Protein AF-A0A7Y3A3N5-F1 (afdb_monomer_lite)

Radius of gyration: 15.1 Å; chains: 1; bounding box: 30×24×40 Å

pLDDT: mean 90.34, std 4.72, range [80.56, 97.44]

Secondary structure (DSSP, 8-state):
--HHHHT--PPTT-SSPPPGGGS-GGG-HHHHHHHHHHTSHHHHGGGG----

Structure (mmCIF, N/CA/C/O backbone):
data_AF-A0A7Y3A3N5-F1
#
_entry.id   AF-A0A7Y3A3N5-F1
#
loop_
_atom_site.group_PDB
_atom_site.id
_atom_site.type_symbol
_atom_site.label_atom_id
_atom_site.label_alt_id
_atom_site.label_comp_id
_atom_site.label_asym_id
_atom_site.label_entity_id
_atom_site.label_seq_id
_atom_site.pdbx_PDB_ins_code
_atom_site.Cartn_x
_atom_site.Cartn_y
_atom_site.Cartn_z
_atom_site.occupancy
_atom_site.B_iso_or_equiv
_atom_site.auth_seq_id
_atom_site.auth_comp_id
_atom_site.auth_asym_id
_atom_site.auth_atom_id
_atom_site.pdbx_PDB_model_num
ATOM 1 N N . MET A 1 1 ? 16.480 17.855 -4.368 1.00 80.56 1 MET A N 1
ATOM 2 C CA . MET A 1 1 ? 15.528 16.724 -4.437 1.00 80.56 1 MET A CA 1
ATOM 3 C C . MET A 1 1 ? 15.422 16.281 -5.884 1.00 80.56 1 MET A C 1
ATOM 5 O O . MET A 1 1 ? 15.345 17.152 -6.739 1.00 80.56 1 MET A O 1
ATOM 9 N N . ASN A 1 2 ? 15.462 14.977 -6.163 1.00 87.75 2 ASN A N 1
ATOM 10 C CA . ASN A 1 2 ? 15.256 14.445 -7.511 1.00 87.75 2 ASN A CA 1
ATOM 11 C C . ASN A 1 2 ? 13.898 13.726 -7.559 1.00 87.75 2 ASN A C 1
ATOM 13 O O . ASN A 1 2 ? 13.733 12.679 -6.933 1.00 87.75 2 ASN A O 1
ATOM 17 N N . TRP A 1 3 ? 12.928 14.304 -8.272 1.00 86.81 3 TRP A N 1
ATOM 18 C CA . TRP A 1 3 ? 11.551 13.803 -8.349 1.00 86.81 3 TRP A CA 1
ATOM 19 C C . TRP A 1 3 ? 11.448 12.382 -8.904 1.00 86.81 3 TRP A C 1
ATOM 21 O O . TRP A 1 3 ? 10.616 11.607 -8.439 1.00 86.81 3 TRP A O 1
ATOM 31 N N . GLU A 1 4 ? 12.334 12.001 -9.822 1.00 84.69 4 GLU A N 1
ATOM 32 C CA . GLU A 1 4 ? 12.355 10.657 -10.409 1.00 84.69 4 GLU A CA 1
ATOM 33 C C . GLU A 1 4 ? 12.695 9.575 -9.376 1.00 84.69 4 GLU A C 1
ATOM 35 O O . GLU A 1 4 ? 12.248 8.435 -9.483 1.00 84.69 4 GLU A O 1
ATOM 40 N N . GLN A 1 5 ? 13.486 9.929 -8.361 1.00 85.50 5 GLN A N 1
ATOM 41 C CA . GLN A 1 5 ? 13.818 9.030 -7.256 1.00 85.50 5 GLN A CA 1
ATOM 42 C C . GLN A 1 5 ? 12.722 9.014 -6.186 1.00 85.50 5 GLN A C 1
ATOM 44 O O . GLN A 1 5 ? 12.509 7.984 -5.550 1.00 85.50 5 GLN A O 1
ATOM 49 N N . LEU A 1 6 ? 12.028 10.140 -5.996 1.00 88.38 6 LEU A N 1
ATOM 50 C CA . LEU A 1 6 ? 10.939 10.272 -5.025 1.00 88.38 6 LEU A CA 1
ATOM 51 C C . LEU A 1 6 ? 9.671 9.536 -5.474 1.00 88.38 6 LEU A C 1
ATOM 53 O O . LEU A 1 6 ? 8.997 8.930 -4.649 1.00 88.38 6 LEU A O 1
ATOM 57 N N . LEU A 1 7 ? 9.383 9.517 -6.777 1.00 87.88 7 LEU A N 1
ATOM 58 C CA . LEU A 1 7 ? 8.259 8.786 -7.374 1.00 87.88 7 LEU A CA 1
ATOM 59 C C . LEU A 1 7 ? 8.645 7.346 -7.755 1.00 87.88 7 LEU A C 1
ATOM 61 O O . LEU A 1 7 ? 8.254 6.825 -8.801 1.00 87.88 7 LEU A O 1
ATOM 65 N N . SER A 1 8 ? 9.446 6.700 -6.907 1.00 88.75 8 SER A N 1
ATOM 66 C CA . SER A 1 8 ? 9.865 5.316 -7.108 1.00 88.75 8 SER A CA 1
ATOM 67 C C . SER A 1 8 ? 8.688 4.356 -6.940 1.00 88.75 8 SER A C 1
ATOM 69 O O . SER A 1 8 ? 7.961 4.397 -5.954 1.00 88.75 8 SER A O 1
ATOM 71 N N . LEU A 1 9 ? 8.561 3.427 -7.886 1.00 89.19 9 LEU A N 1
ATOM 72 C CA . LEU A 1 9 ? 7.559 2.358 -7.878 1.00 89.19 9 LEU A CA 1
ATOM 73 C C . LEU A 1 9 ? 8.063 1.067 -7.214 1.00 89.19 9 LEU A C 1
ATOM 75 O O . LEU A 1 9 ? 7.403 0.029 -7.292 1.00 89.19 9 LEU A O 1
ATOM 79 N N . LYS A 1 10 ? 9.260 1.096 -6.617 1.00 90.56 10 LYS A N 1
ATOM 80 C CA . LYS A 1 10 ? 9.882 -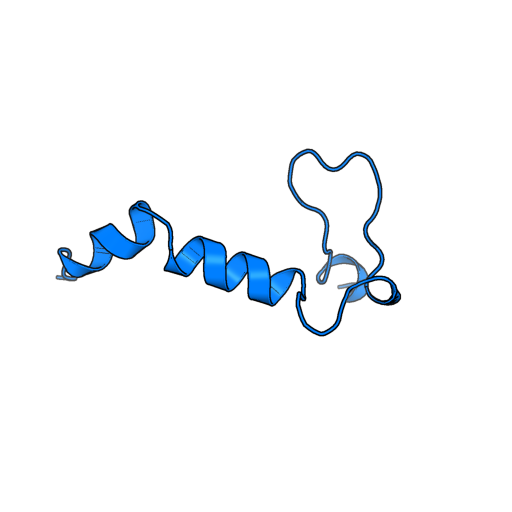0.076 -5.999 1.00 90.56 10 LYS A CA 1
ATOM 81 C C . LYS A 1 10 ? 9.078 -0.523 -4.779 1.00 90.56 10 LYS A C 1
ATOM 83 O O . LYS A 1 10 ? 8.858 0.260 -3.859 1.00 90.56 10 LYS A O 1
ATOM 88 N N . ARG A 1 11 ? 8.729 -1.806 -4.730 1.00 89.25 11 ARG A N 1
ATOM 89 C CA . ARG A 1 11 ? 8.129 -2.449 -3.558 1.00 89.25 11 ARG A CA 1
ATOM 90 C C . ARG A 1 11 ? 9.171 -3.258 -2.788 1.00 89.25 11 ARG A C 1
ATOM 92 O O . ARG A 1 11 ? 10.224 -3.624 -3.314 1.00 89.25 11 ARG A O 1
ATOM 99 N N . PHE A 1 12 ? 8.893 -3.516 -1.512 1.00 89.62 12 PHE A N 1
ATOM 100 C CA . PHE A 1 12 ? 9.753 -4.368 -0.693 1.00 89.62 12 PHE A CA 1
ATOM 101 C C . PHE A 1 12 ? 9.831 -5.777 -1.303 1.00 89.62 12 PHE A C 1
ATOM 103 O O . PHE A 1 12 ? 8.804 -6.356 -1.649 1.00 89.62 12 PHE A O 1
ATOM 110 N N . GLY A 1 13 ? 11.048 -6.306 -1.456 1.00 90.88 13 GLY A N 1
ATOM 111 C CA . GLY A 1 13 ? 11.301 -7.595 -2.110 1.00 90.88 13 GLY A CA 1
ATOM 112 C C . GLY A 1 13 ? 11.534 -7.532 -3.625 1.00 90.88 13 GLY A C 1
ATOM 113 O O . GLY A 1 13 ? 11.876 -8.553 -4.213 1.00 90.88 13 GLY A O 1
ATOM 114 N N . ASP A 1 14 ? 11.412 -6.362 -4.264 1.00 89.94 14 ASP A N 1
ATOM 115 C CA . ASP A 1 14 ? 11.730 -6.226 -5.689 1.00 89.94 14 ASP A CA 1
ATOM 116 C C . ASP A 1 14 ? 13.236 -6.386 -5.954 1.00 89.94 14 ASP A C 1
ATOM 118 O O . ASP A 1 14 ? 14.065 -5.653 -5.402 1.00 89.94 14 ASP A O 1
ATOM 122 N N . THR A 1 15 ? 13.577 -7.295 -6.870 1.00 89.38 15 THR A N 1
ATOM 123 C CA . THR A 1 15 ? 14.942 -7.518 -7.375 1.00 89.38 15 THR A CA 1
ATOM 124 C C . THR A 1 15 ? 15.285 -6.641 -8.583 1.00 89.38 15 THR A C 1
ATOM 126 O O . THR A 1 15 ? 16.461 -6.407 -8.857 1.00 89.38 15 THR A O 1
ATOM 129 N N . HIS A 1 16 ? 14.276 -6.114 -9.286 1.00 87.44 16 HIS A N 1
ATOM 130 C CA . HIS A 1 16 ? 14.430 -5.304 -10.497 1.00 87.44 16 HIS A CA 1
ATOM 131 C C . HIS A 1 16 ? 13.713 -3.953 -10.380 1.00 87.44 16 HIS A C 1
ATOM 133 O O . HIS A 1 16 ? 12.733 -3.803 -9.648 1.00 87.44 16 HIS A O 1
ATOM 139 N N . LYS A 1 17 ? 14.213 -2.944 -11.105 1.00 85.00 17 LYS A N 1
ATOM 140 C CA . LYS A 1 17 ? 13.630 -1.597 -11.119 1.00 85.00 17 LYS A CA 1
ATOM 141 C C . LYS A 1 17 ? 12.360 -1.594 -11.971 1.00 85.00 17 LYS A C 1
ATOM 143 O O . LYS A 1 17 ? 12.411 -1.965 -13.136 1.00 85.00 17 LYS A O 1
ATOM 148 N N . ARG A 1 18 ? 11.246 -1.123 -11.405 1.00 85.75 18 ARG A N 1
ATOM 149 C CA . ARG A 1 18 ? 9.991 -0.914 -12.141 1.00 85.75 18 ARG A CA 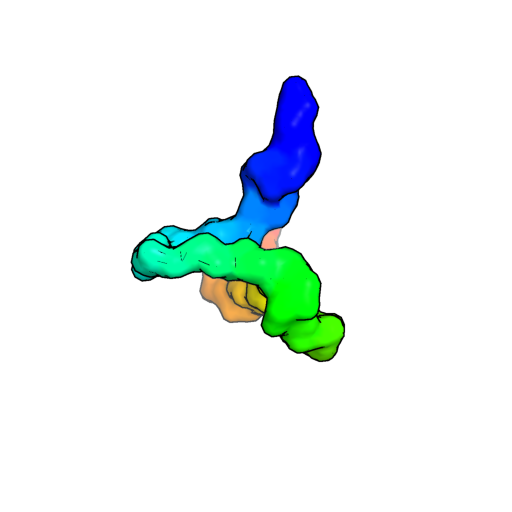1
ATOM 150 C C . ARG A 1 18 ? 10.032 0.429 -12.865 1.00 85.75 18 ARG A C 1
ATOM 152 O O . ARG A 1 18 ? 10.288 1.455 -12.230 1.00 85.75 18 ARG A O 1
ATOM 159 N N . LEU A 1 19 ? 9.785 0.429 -14.171 1.00 86.50 19 LEU A N 1
ATOM 160 C CA . LEU A 1 19 ? 9.734 1.644 -14.981 1.00 86.50 19 LEU A CA 1
ATOM 161 C C . LEU A 1 19 ? 8.303 2.184 -15.041 1.00 86.50 19 LEU A C 1
ATOM 163 O O . LEU A 1 19 ? 7.347 1.432 -15.207 1.00 86.50 19 LEU A O 1
ATOM 167 N N . ARG A 1 20 ? 8.148 3.508 -14.909 1.00 84.00 20 ARG A N 1
ATOM 168 C CA . ARG A 1 20 ? 6.829 4.162 -14.908 1.00 84.00 20 ARG A CA 1
ATOM 169 C C . ARG A 1 20 ? 6.092 4.003 -16.240 1.00 84.00 20 ARG A C 1
ATOM 171 O O . ARG A 1 20 ? 4.876 3.838 -16.219 1.00 84.00 20 ARG A O 1
ATOM 178 N N . ASN A 1 21 ? 6.835 4.024 -17.346 1.00 85.00 21 ASN A N 1
ATOM 179 C CA . ASN A 1 21 ? 6.310 3.911 -18.710 1.00 85.00 21 ASN A CA 1
ATOM 180 C C . ASN A 1 21 ? 5.816 2.498 -19.058 1.00 85.00 21 ASN A C 1
ATOM 182 O O . ASN A 1 21 ? 5.075 2.346 -20.017 1.00 85.00 21 ASN A O 1
ATOM 186 N N . GLU A 1 22 ? 6.227 1.475 -18.306 1.00 86.69 22 GLU A N 1
ATOM 187 C CA . GLU A 1 22 ? 5.845 0.074 -18.547 1.00 86.69 22 GLU A CA 1
ATOM 188 C C . GLU A 1 22 ? 4.621 -0.353 -17.721 1.00 86.69 22 GLU A C 1
ATOM 190 O O . GLU A 1 22 ? 4.229 -1.518 -17.741 1.00 86.69 22 GLU A O 1
ATOM 195 N N . GLN A 1 23 ? 4.032 0.563 -16.945 1.00 82.19 23 GLN A N 1
ATOM 196 C CA . GLN A 1 23 ? 2.846 0.259 -16.152 1.00 82.19 23 GLN A CA 1
ATOM 197 C C . GLN A 1 23 ? 1.580 0.279 -17.002 1.00 82.19 23 GLN A C 1
ATOM 199 O O . GLN A 1 23 ? 1.403 1.142 -17.855 1.00 82.19 23 GLN A O 1
ATOM 204 N N . ASP A 1 24 ? 0.671 -0.637 -16.683 1.00 86.94 24 ASP A N 1
ATOM 205 C CA . ASP A 1 24 ? -0.702 -0.615 -17.175 1.00 86.94 24 ASP A CA 1
ATOM 206 C C . ASP A 1 24 ? -1.452 0.587 -16.576 1.00 86.94 24 ASP A C 1
ATOM 208 O O . ASP A 1 24 ? -1.442 0.792 -15.357 1.00 86.94 24 ASP A O 1
ATOM 212 N N . GLU A 1 25 ? -2.102 1.380 -17.427 1.00 82.12 25 GLU A N 1
ATOM 213 C CA . GLU A 1 25 ? -2.880 2.555 -17.021 1.00 82.12 25 GLU A CA 1
ATOM 214 C C . GLU A 1 25 ? -4.063 2.185 -16.120 1.00 82.12 25 GLU A C 1
ATOM 216 O O . GLU A 1 25 ? -4.406 2.941 -15.213 1.00 82.12 25 GLU A O 1
ATOM 221 N N . THR A 1 26 ? -4.645 0.997 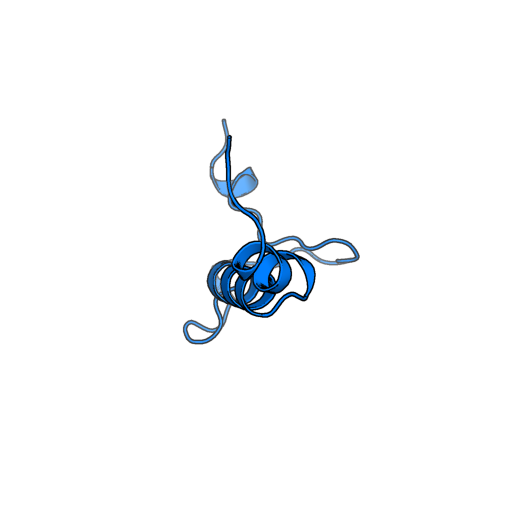-16.306 1.00 85.81 26 THR A N 1
ATOM 222 C CA . THR A 1 26 ? -5.765 0.511 -15.485 1.00 85.81 26 THR A CA 1
ATOM 223 C C . THR A 1 26 ? -5.324 0.020 -14.107 1.00 85.81 26 THR A C 1
ATOM 225 O O . THR A 1 26 ? -6.149 -0.137 -13.207 1.00 85.81 26 THR A O 1
ATOM 228 N N . ARG A 1 27 ? -4.022 -0.236 -13.919 1.00 82.19 27 ARG A N 1
ATOM 229 C CA . ARG A 1 27 ? -3.445 -0.780 -12.682 1.00 82.19 27 ARG A CA 1
ATOM 230 C C . ARG A 1 27 ? -2.155 -0.070 -12.307 1.00 82.19 27 ARG A C 1
ATOM 232 O O . ARG A 1 27 ? -1.104 -0.694 -12.122 1.00 82.19 27 ARG A O 1
ATOM 239 N N . LEU A 1 28 ? -2.256 1.244 -12.137 1.00 89.62 28 LEU A N 1
ATOM 240 C CA . LEU A 1 28 ? -1.152 2.046 -11.631 1.00 89.62 28 LEU A CA 1
ATOM 241 C C . LEU A 1 28 ? -0.650 1.505 -10.291 1.00 89.62 28 LEU A C 1
ATOM 243 O O . LEU A 1 28 ? -1.440 1.162 -9.412 1.00 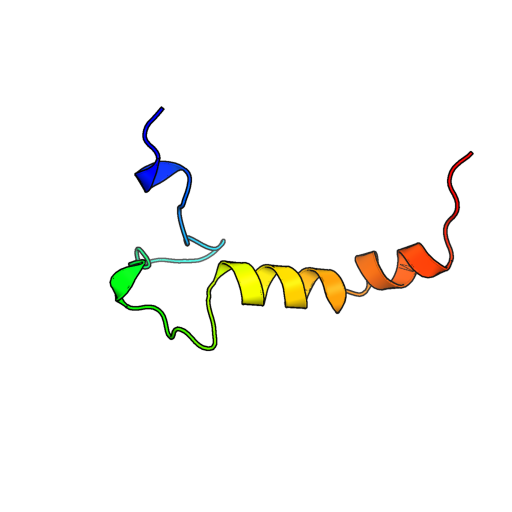89.62 28 LEU A O 1
ATOM 247 N N . GLY A 1 29 ? 0.671 1.497 -10.092 1.00 87.50 29 GLY A N 1
ATOM 248 C CA . GLY A 1 29 ? 1.251 1.021 -8.832 1.00 87.50 29 GLY A CA 1
ATOM 249 C C . GLY A 1 29 ? 0.685 1.747 -7.605 1.00 87.50 29 GLY A C 1
ATOM 250 O O . GLY A 1 29 ? 0.365 1.094 -6.616 1.00 87.50 29 GLY A O 1
ATOM 251 N N . PHE A 1 30 ? 0.500 3.065 -7.710 1.00 91.06 30 PHE A N 1
ATOM 252 C CA . PHE A 1 30 ? -0.022 3.902 -6.629 1.00 91.06 30 PHE A CA 1
ATOM 253 C C . PHE A 1 30 ? -1.505 3.637 -6.326 1.00 91.06 30 PHE A C 1
ATOM 255 O O . PHE A 1 30 ? -1.850 3.484 -5.159 1.00 91.06 30 PHE A O 1
ATOM 262 N N . GLU A 1 31 ? -2.353 3.491 -7.350 1.00 91.50 31 GLU A N 1
ATOM 263 C CA . GLU A 1 31 ? -3.776 3.141 -7.180 1.00 91.50 31 GLU A CA 1
ATOM 264 C C . GLU A 1 31 ? -3.931 1.759 -6.533 1.00 91.50 31 GLU A C 1
ATOM 266 O O . GLU A 1 31 ? -4.695 1.567 -5.593 1.00 91.50 31 GLU A O 1
ATOM 271 N N . VAL A 1 32 ? -3.104 0.796 -6.949 1.00 91.81 32 VAL A N 1
ATOM 272 C CA . VAL A 1 32 ? -3.092 -0.537 -6.333 1.00 91.81 32 VAL A CA 1
ATOM 273 C C . VAL A 1 32 ? -2.686 -0.480 -4.857 1.00 91.81 32 VAL A C 1
ATOM 275 O O . VAL A 1 32 ? -3.172 -1.282 -4.060 1.00 91.81 32 VAL A O 1
ATOM 278 N N . ASP A 1 33 ? -1.767 0.410 -4.477 1.00 93.94 33 ASP A N 1
ATOM 279 C CA . ASP A 1 33 ? -1.376 0.567 -3.073 1.00 93.94 33 ASP A CA 1
ATOM 280 C C . ASP A 1 33 ? -2.474 1.262 -2.250 1.00 93.94 33 ASP A C 1
ATOM 282 O O . ASP A 1 33 ? -2.692 0.875 -1.100 1.00 93.94 33 ASP A O 1
ATOM 286 N N . TYR A 1 34 ? -3.234 2.185 -2.849 1.00 94.62 34 TYR A N 1
ATOM 287 C CA . TYR A 1 34 ? -4.440 2.750 -2.239 1.00 94.62 34 TYR A CA 1
ATOM 288 C C . TYR A 1 34 ? -5.489 1.669 -1.947 1.00 94.62 34 TYR A C 1
ATOM 290 O O . TYR A 1 34 ? -5.911 1.516 -0.798 1.00 94.62 34 TYR A O 1
ATOM 298 N N . ASP A 1 35 ? -5.827 0.846 -2.942 1.00 94.88 35 ASP A N 1
ATOM 299 C CA . ASP A 1 35 ? -6.789 -0.249 -2.777 1.00 94.88 35 ASP A CA 1
ATOM 300 C C . ASP A 1 35 ? -6.344 -1.240 -1.692 1.00 94.88 35 ASP A C 1
ATOM 302 O O . ASP A 1 35 ? -7.146 -1.704 -0.880 1.00 94.88 35 ASP A O 1
ATOM 306 N N . ARG A 1 36 ? -5.043 -1.552 -1.621 1.00 95.12 36 ARG A N 1
ATOM 307 C CA . ARG A 1 36 ? -4.494 -2.435 -0.578 1.00 95.12 36 ARG A CA 1
ATOM 308 C C . ARG A 1 36 ? -4.706 -1.882 0.821 1.00 95.12 36 ARG A C 1
ATOM 310 O O . ARG A 1 36 ? -5.047 -2.651 1.715 1.00 95.12 36 ARG A O 1
ATOM 317 N N . ILE A 1 37 ? -4.491 -0.581 1.012 1.00 95.56 37 ILE A N 1
ATOM 318 C CA . ILE A 1 37 ? -4.733 0.069 2.300 1.00 95.56 37 ILE A CA 1
ATOM 319 C C . ILE A 1 37 ? -6.228 0.017 2.608 1.00 95.56 37 ILE A C 1
ATOM 321 O O . ILE A 1 37 ? -6.594 -0.465 3.677 1.00 95.56 37 ILE A O 1
ATOM 325 N N . LEU A 1 38 ? -7.080 0.412 1.660 1.00 95.25 38 LEU A N 1
ATOM 326 C CA . LEU A 1 38 ? -8.535 0.435 1.821 1.00 95.25 38 LEU A CA 1
ATOM 327 C C . LEU A 1 38 ? -9.106 -0.933 2.235 1.00 95.25 38 LEU A C 1
ATOM 329 O O . LEU A 1 38 ? -9.938 -1.017 3.139 1.00 95.25 38 LEU A O 1
ATOM 333 N N . PHE A 1 39 ? -8.628 -2.016 1.616 1.00 96.31 39 PHE A N 1
ATOM 334 C CA . PHE A 1 39 ? -9.077 -3.380 1.903 1.00 96.31 39 PHE A CA 1
ATOM 335 C C . PHE A 1 39 ? -8.257 -4.099 2.987 1.00 96.31 39 PHE A C 1
ATOM 337 O O . PHE A 1 39 ? -8.532 -5.266 3.285 1.00 96.31 39 PHE A O 1
ATOM 344 N N . SER A 1 40 ? -7.283 -3.447 3.619 1.00 97.44 40 SER A N 1
ATOM 345 C CA . SER A 1 40 ? -6.523 -4.047 4.724 1.00 97.44 40 SER A CA 1
ATOM 346 C C . SER A 1 40 ? -7.397 -4.274 5.965 1.00 97.44 40 SER A C 1
ATOM 348 O O . SER A 1 40 ? -8.429 -3.621 6.160 1.00 97.44 40 SER A O 1
ATOM 350 N N . SER A 1 41 ? -7.023 -5.238 6.808 1.00 96.94 41 SER A N 1
ATOM 351 C CA . SER A 1 41 ? -7.691 -5.475 8.097 1.00 96.94 41 SER A CA 1
ATOM 352 C C . SER A 1 41 ? -7.497 -4.299 9.047 1.00 96.94 41 SER A C 1
ATOM 354 O O . SER A 1 41 ? -8.417 -3.912 9.765 1.00 96.94 41 SER A O 1
ATOM 356 N N . GLU A 1 42 ? -6.307 -3.709 9.025 1.00 96.69 42 GLU A N 1
ATOM 357 C CA . GLU A 1 42 ? -5.893 -2.627 9.906 1.00 96.69 42 GLU A CA 1
ATOM 358 C C . GLU A 1 42 ? -6.719 -1.377 9.616 1.00 96.69 42 GLU A C 1
ATOM 360 O O . GLU A 1 42 ? -7.270 -0.784 10.545 1.00 96.69 42 GLU A O 1
ATOM 365 N N . PHE A 1 43 ? -6.880 -1.027 8.336 1.00 96.94 43 PHE A N 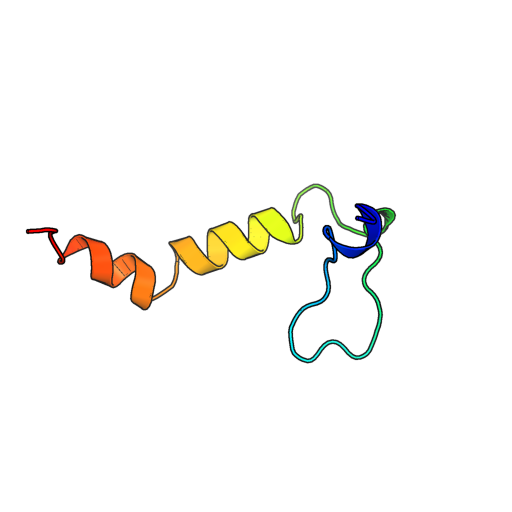1
ATOM 366 C CA . PHE A 1 43 ? -7.696 0.109 7.923 1.00 96.94 43 PHE A CA 1
ATOM 367 C C . PHE A 1 43 ? -9.177 -0.114 8.233 1.00 96.94 43 PHE A C 1
ATOM 369 O O . PHE A 1 43 ? -9.811 0.751 8.831 1.00 96.94 43 PHE A O 1
ATOM 376 N N . ARG A 1 44 ? -9.722 -1.298 7.917 1.00 95.88 44 ARG A N 1
ATOM 377 C CA . ARG A 1 44 ? -11.122 -1.628 8.237 1.00 95.88 44 ARG A CA 1
ATOM 378 C C . ARG A 1 44 ? -11.405 -1.577 9.738 1.00 95.88 44 ARG A C 1
ATOM 380 O O . ARG A 1 44 ? -12.453 -1.081 10.134 1.00 95.88 44 ARG A O 1
ATOM 387 N N . SER A 1 45 ? -10.446 -1.982 10.576 1.00 95.62 45 SER A N 1
ATOM 388 C CA . SER A 1 45 ? -10.572 -1.883 12.038 1.00 95.62 45 SER A CA 1
ATOM 389 C C . SER A 1 45 ? -10.702 -0.446 12.559 1.00 95.62 45 SER A C 1
ATOM 391 O O . SER A 1 45 ? -11.081 -0.254 13.711 1.00 95.62 45 SER A O 1
ATOM 393 N N . MET A 1 46 ? -10.352 0.570 11.757 1.00 96.25 46 MET A N 1
ATOM 394 C CA . MET A 1 46 ? -10.506 1.972 12.155 1.00 96.25 46 MET A CA 1
ATOM 395 C C . MET A 1 46 ? -11.963 2.430 12.169 1.00 96.25 46 MET A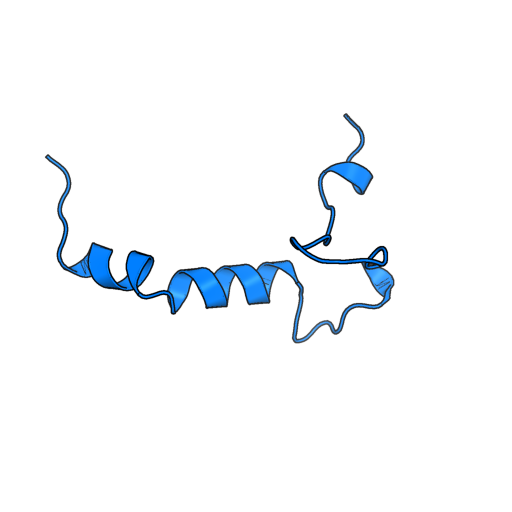 C 1
ATOM 397 O O . MET A 1 46 ? -12.255 3.410 12.841 1.00 96.25 46 MET A O 1
ATOM 401 N N . GLN A 1 47 ? -12.875 1.723 11.493 1.00 95.19 47 GLN A N 1
ATOM 402 C CA . GLN A 1 47 ? -14.308 2.028 11.546 1.00 95.19 47 GLN A CA 1
ATOM 403 C C . GLN A 1 47 ? -14.859 1.963 12.982 1.00 95.19 47 GLN A C 1
ATOM 405 O O . GLN A 1 47 ? -15.750 2.731 13.333 1.00 95.19 47 GLN A O 1
ATOM 410 N N . ASP A 1 48 ? -14.277 1.102 13.818 1.00 96.31 48 ASP A N 1
ATOM 411 C CA . ASP A 1 48 ? -14.679 0.897 15.210 1.00 96.31 48 ASP A CA 1
ATOM 412 C C . ASP A 1 48 ? -13.808 1.695 16.207 1.00 96.31 48 ASP A C 1
ATOM 414 O O . ASP A 1 48 ? -13.843 1.442 17.412 1.00 96.31 48 ASP A O 1
ATOM 418 N N . LYS A 1 49 ? -12.987 2.646 15.727 1.00 96.56 49 LYS A N 1
ATOM 419 C CA . LYS A 1 49 ? -12.076 3.468 16.547 1.00 96.56 49 LYS A CA 1
ATOM 420 C C . LYS A 1 49 ? -12.415 4.953 16.411 1.00 96.56 49 LYS A C 1
ATOM 422 O O . LYS A 1 49 ? -12.561 5.461 15.305 1.00 96.56 49 LYS A O 1
ATOM 427 N N . THR A 1 50 ? -12.467 5.673 17.531 1.00 94.69 50 THR A N 1
ATOM 428 C CA . THR A 1 50 ? -12.688 7.130 17.560 1.00 94.69 50 THR A CA 1
ATOM 429 C C . THR A 1 50 ? -11.483 7.870 18.130 1.00 94.69 50 THR A C 1
ATOM 431 O O . THR A 1 50 ? -10.729 7.327 18.938 1.00 94.69 50 THR A O 1
ATOM 434 N N . GLN A 1 51 ? -11.309 9.125 17.719 1.00 94.56 51 GLN A N 1
ATOM 435 C CA . GLN A 1 51 ? -10.322 10.032 18.305 1.00 94.56 51 GLN A CA 1
ATOM 436 C C . GLN A 1 51 ? -10.889 10.698 19.576 1.00 94.56 51 GLN A C 1
ATOM 438 O O . GLN A 1 51 ? -12.104 10.870 19.674 1.00 94.56 51 GLN A O 1
ATOM 443 N N . VAL A 1 52 ? -10.011 11.032 20.533 1.00 88.81 52 VAL A N 1
ATOM 444 C CA . VAL A 1 52 ? -10.327 11.800 21.759 1.00 88.81 52 VAL A CA 1
ATOM 445 C C . VAL A 1 52 ? -10.582 13.268 21.436 1.00 88.81 52 VAL A C 1
ATOM 447 O O . VAL A 1 52 ? -9.829 13.811 20.592 1.00 88.81 52 VAL A O 1
#

Foldseek 3Di:
DDVVVVPFLDDPPDPDGDDQVPDDPVCHSVVVVVVCCCPDPVNVVCVVPDDD

Sequence (52 aa):
MNWEQLLSLKRFGDTHKRLRNEQDETRLGFEVDYDRILFSSEFRSMQDKTQV